Protein AF-A0A0F3MU22-F1 (afdb_monomer)

Secondary structure (DSSP, 8-state):
---HHHHHHHHHHHHHT----TTSEEE-S----STT--HHHHHHHHTT-EEE-GGG--TTS------

Mean predicted aligned error: 5.92 Å

Radius of gyration: 14.52 Å; Cα contacts (8 Å, |Δi|>4): 41; chains: 1; bounding box: 31×27×35 Å

Solvent-accessible surface area (backbone atoms only — not comparable to full-atom values): 4432 Å² total; per-residue (Å²): 134,94,50,70,49,58,54,53,37,50,54,50,20,62,78,65,77,43,89,79,70,91,68,46,66,40,78,70,48,90,62,75,77,60,90,86,43,53,74,71,50,43,54,59,49,54,57,76,24,63,41,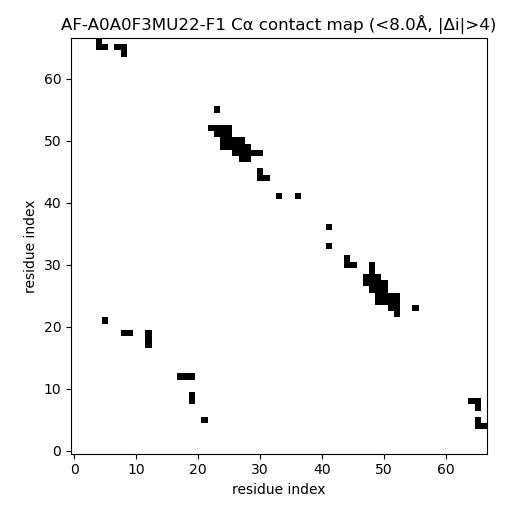74,42,70,92,70,67,55,83,93,59,95,78,87,79,68,123

Foldseek 3Di:
DDDPQVVVQVVVCVVVVHDDDPQQKDFPDDADDCPPDDPVRVCVRCVPRIDTDCVVVCVPPDDDGGD

Structure (mmCIF, N/CA/C/O b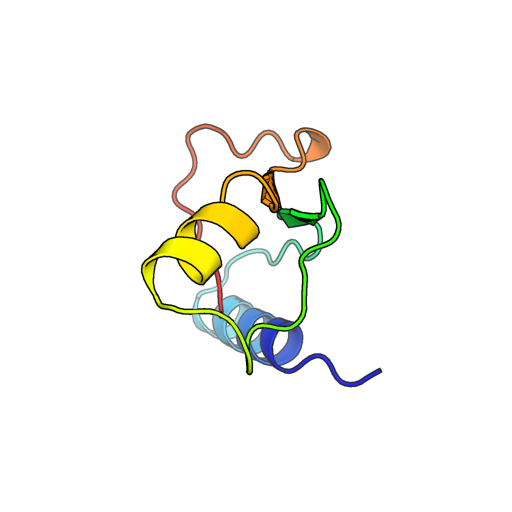ackbone):
data_AF-A0A0F3MU22-F1
#
_entry.id   AF-A0A0F3MU22-F1
#
loop_
_atom_site.group_PDB
_atom_site.id
_atom_site.type_symbol
_atom_site.label_atom_id
_atom_site.label_alt_id
_atom_site.label_comp_id
_atom_site.label_asym_id
_atom_site.label_entity_id
_atom_site.label_seq_id
_atom_site.pdbx_PDB_ins_code
_atom_site.Cartn_x
_atom_site.Cartn_y
_atom_site.Cartn_z
_atom_site.occupancy
_atom_site.B_iso_or_equiv
_atom_site.auth_seq_id
_atom_site.auth_comp_id
_atom_site.auth_asym_id
_atom_site.auth_atom_id
_atom_site.pdbx_PDB_model_num
ATOM 1 N N . MET A 1 1 ? -17.571 -7.448 -4.119 1.00 57.72 1 MET A N 1
ATOM 2 C CA . MET A 1 1 ? -16.243 -8.028 -4.439 1.00 57.72 1 MET A CA 1
ATOM 3 C C . MET A 1 1 ? -15.498 -8.298 -3.144 1.00 57.72 1 MET A C 1
ATOM 5 O O . MET A 1 1 ? -15.440 -7.410 -2.304 1.00 57.72 1 MET A O 1
ATOM 9 N N . TYR A 1 2 ? -14.957 -9.504 -2.977 1.00 78.44 2 TYR A N 1
ATOM 10 C CA . TYR A 1 2 ? -14.137 -9.879 -1.822 1.00 78.44 2 TYR A CA 1
ATOM 11 C C . TYR A 1 2 ? -12.793 -9.134 -1.875 1.00 78.44 2 TYR A C 1
ATOM 13 O O . TYR A 1 2 ? -12.049 -9.280 -2.844 1.00 78.44 2 TYR A O 1
ATOM 21 N N . ASN A 1 3 ? -12.499 -8.304 -0.870 1.00 84.94 3 ASN A N 1
ATOM 22 C CA . ASN A 1 3 ? -11.219 -7.605 -0.738 1.00 84.94 3 ASN A CA 1
ATOM 23 C C . ASN A 1 3 ? -10.544 -8.046 0.575 1.00 84.94 3 ASN A C 1
ATOM 25 O O . ASN A 1 3 ? -10.845 -7.473 1.626 1.00 84.94 3 ASN A O 1
ATOM 29 N N . PRO A 1 4 ? -9.644 -9.047 0.528 1.00 87.56 4 PRO A N 1
ATOM 30 C CA . PRO A 1 4 ? -9.010 -9.610 1.720 1.00 87.56 4 PRO A CA 1
ATOM 31 C C . PRO A 1 4 ? -8.315 -8.552 2.584 1.00 87.56 4 PRO A C 1
ATOM 33 O O . PRO A 1 4 ? -8.421 -8.580 3.807 1.00 87.56 4 PRO A O 1
ATOM 36 N N . ALA A 1 5 ? -7.656 -7.573 1.953 1.00 87.56 5 ALA A N 1
ATOM 37 C CA . ALA A 1 5 ? -6.944 -6.517 2.666 1.00 87.56 5 ALA A CA 1
ATOM 38 C C . ALA A 1 5 ? -7.898 -5.617 3.462 1.00 87.56 5 ALA A C 1
ATOM 40 O O . ALA A 1 5 ? -7.558 -5.188 4.565 1.00 87.56 5 ALA A O 1
ATOM 41 N N . HIS A 1 6 ? -9.096 -5.360 2.927 1.00 87.94 6 HIS A N 1
ATOM 42 C CA . HIS A 1 6 ? -10.122 -4.575 3.608 1.00 87.94 6 HIS A CA 1
ATOM 43 C C . HIS A 1 6 ? -10.740 -5.3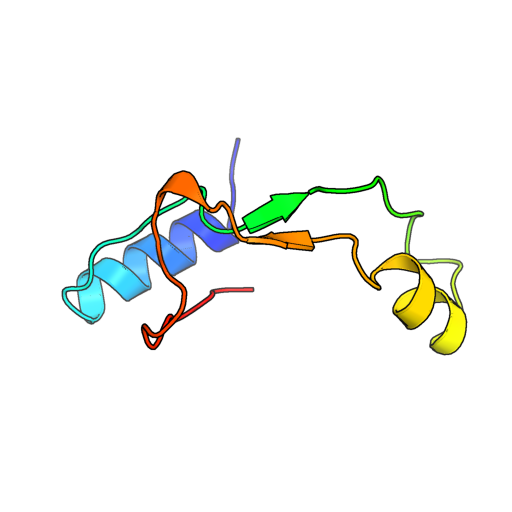40 4.785 1.00 87.94 6 HIS A C 1
ATOM 45 O O . HIS A 1 6 ? -10.927 -4.762 5.854 1.00 87.94 6 HIS A O 1
ATOM 51 N N . ILE A 1 7 ? -10.989 -6.643 4.620 1.00 90.44 7 ILE A N 1
ATOM 52 C CA . ILE A 1 7 ? -11.476 -7.518 5.700 1.00 90.44 7 ILE A CA 1
ATOM 53 C C . ILE A 1 7 ? -10.452 -7.551 6.837 1.00 90.44 7 ILE A C 1
ATOM 55 O O . ILE A 1 7 ? -10.789 -7.258 7.980 1.00 90.44 7 ILE A O 1
ATOM 59 N N . LEU A 1 8 ? -9.179 -7.792 6.514 1.00 90.81 8 LEU A N 1
ATOM 60 C CA . LEU A 1 8 ? -8.098 -7.783 7.496 1.00 90.81 8 LEU A CA 1
ATOM 61 C C . LEU A 1 8 ? -7.961 -6.419 8.190 1.00 90.81 8 LEU A C 1
ATOM 63 O O . LEU A 1 8 ? -7.814 -6.357 9.407 1.00 90.81 8 LEU A O 1
ATOM 67 N N . ALA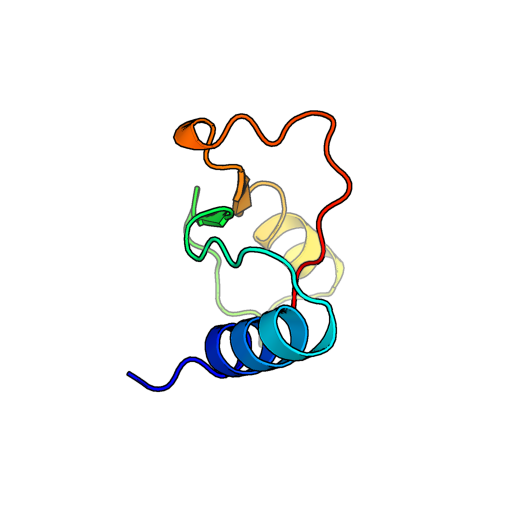 A 1 9 ? -8.039 -5.316 7.437 1.00 89.88 9 ALA A N 1
ATOM 68 C CA . ALA A 1 9 ? -7.984 -3.973 8.013 1.00 89.88 9 ALA A CA 1
ATOM 69 C C . ALA A 1 9 ? -9.146 -3.712 8.982 1.00 89.88 9 ALA A C 1
ATOM 71 O O . ALA A 1 9 ? -8.959 -3.037 9.990 1.00 89.88 9 ALA A O 1
ATOM 72 N N . THR A 1 10 ? -10.327 -4.254 8.680 1.00 90.81 10 THR A N 1
ATOM 73 C CA . THR A 1 10 ? -11.527 -4.140 9.516 1.00 90.81 10 THR A CA 1
ATOM 74 C C . THR A 1 10 ? -11.357 -4.894 10.827 1.00 90.81 10 THR A C 1
ATOM 76 O O . THR A 1 10 ? -11.620 -4.332 11.886 1.00 90.81 10 THR A O 1
ATOM 79 N N . GLU A 1 11 ? -10.856 -6.127 10.783 1.00 92.31 11 GLU A N 1
ATOM 80 C CA . GLU A 1 11 ? -10.609 -6.901 12.003 1.00 92.31 11 GLU A CA 1
ATOM 81 C C . GLU A 1 11 ?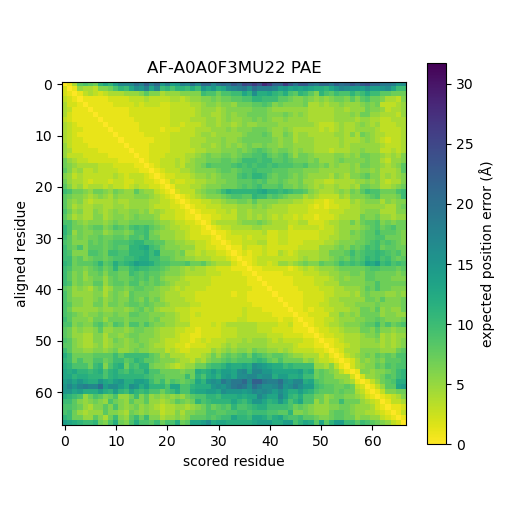 -9.516 -6.265 12.872 1.00 92.31 11 GLU A C 1
ATOM 83 O O . GLU A 1 11 ? -9.672 -6.140 14.084 1.00 92.31 11 GLU A O 1
ATOM 88 N N . ILE A 1 12 ? -8.451 -5.741 12.262 1.00 91.12 12 ILE A N 1
ATOM 89 C CA . ILE A 1 12 ? -7.403 -5.023 13.001 1.00 91.12 12 ILE A CA 1
ATOM 90 C C . ILE A 1 12 ? -7.948 -3.734 13.624 1.00 91.12 12 ILE A C 1
ATOM 92 O O . ILE A 1 12 ? -7.613 -3.413 14.764 1.00 91.12 12 ILE A O 1
ATOM 96 N N . ALA A 1 13 ? -8.798 -2.996 12.908 1.00 91.69 13 ALA A N 1
ATOM 97 C CA . ALA A 1 13 ? -9.443 -1.791 13.420 1.00 91.69 13 ALA A CA 1
ATOM 98 C C . ALA A 1 13 ? -10.314 -2.089 14.651 1.00 91.69 13 ALA A C 1
ATOM 100 O O . ALA A 1 13 ? -10.196 -1.375 15.644 1.00 91.69 13 ALA A O 1
ATOM 101 N N . LYS A 1 14 ? -11.096 -3.179 14.621 1.00 92.75 14 LYS A N 1
ATOM 102 C CA . LYS A 1 14 ? -11.894 -3.650 15.766 1.00 92.75 14 LYS A CA 1
ATOM 103 C C . LYS A 1 14 ? -11.021 -3.999 16.972 1.00 92.75 14 LYS A C 1
ATOM 105 O O . LYS A 1 14 ? -11.281 -3.518 18.066 1.00 92.75 14 LYS A O 1
ATOM 110 N N . VAL A 1 15 ? -9.971 -4.801 16.772 1.00 94.06 15 VAL A N 1
ATOM 111 C CA . VAL A 1 15 ? -9.086 -5.254 17.866 1.00 94.06 15 VAL A CA 1
ATOM 112 C C . VAL A 1 15 ? -8.293 -4.099 18.480 1.00 94.06 15 VAL A C 1
ATOM 114 O O . VAL A 1 15 ? -7.983 -4.119 19.666 1.00 94.06 15 VAL A O 1
ATOM 117 N N . THR A 1 16 ? -7.939 -3.093 17.679 1.00 90.44 16 THR A N 1
ATOM 118 C CA . THR A 1 16 ? -7.116 -1.962 18.135 1.00 90.44 16 THR A CA 1
ATOM 119 C C . THR A 1 16 ? -7.917 -0.731 18.548 1.00 90.44 16 THR A C 1
ATOM 121 O O . THR A 1 16 ? -7.293 0.269 18.898 1.00 90.44 16 THR A O 1
ATOM 124 N N . ASP A 1 17 ? -9.251 -0.797 18.487 1.00 90.69 17 ASP A N 1
ATOM 125 C CA . ASP A 1 17 ? -10.174 0.330 18.680 1.00 90.69 17 ASP A CA 1
ATOM 126 C C . ASP A 1 17 ? -9.759 1.581 17.881 1.00 90.69 17 ASP A C 1
ATOM 128 O O . ASP A 1 17 ? -9.658 2.706 18.373 1.00 90.69 17 ASP A O 1
ATOM 132 N N . LYS A 1 18 ? -9.413 1.369 16.606 1.00 87.62 18 LYS A N 1
ATOM 133 C CA . LYS A 1 18 ? -8.971 2.431 15.695 1.00 87.62 18 LYS A CA 1
ATOM 134 C C . LYS A 1 18 ? -9.946 2.606 14.555 1.00 87.62 18 LYS A C 1
ATOM 136 O O . LYS A 1 18 ? -10.484 1.653 14.006 1.00 87.62 18 LYS A O 1
ATOM 141 N N . MET A 1 19 ? -10.088 3.849 14.111 1.00 86.31 19 MET A N 1
ATOM 142 C CA . MET A 1 19 ? -10.920 4.159 12.957 1.00 86.31 19 MET A CA 1
ATOM 143 C C . MET A 1 19 ? -10.284 3.648 11.655 1.00 86.31 19 MET A C 1
ATOM 145 O O . MET A 1 19 ? -9.162 4.025 11.304 1.00 86.31 19 MET A O 1
ATOM 149 N N . LEU A 1 20 ? -11.034 2.841 10.903 1.00 86.44 20 LEU A N 1
ATOM 150 C CA . LEU A 1 20 ? -10.663 2.407 9.558 1.00 86.44 20 LEU A CA 1
ATOM 151 C C . LEU A 1 20 ? -10.997 3.494 8.524 1.00 86.44 20 LEU A C 1
ATOM 153 O O . LEU A 1 20 ? -12.101 4.031 8.507 1.00 86.44 20 LEU A O 1
ATOM 157 N N . LYS A 1 21 ? -10.067 3.777 7.605 1.00 84.44 21 LYS A N 1
ATOM 158 C CA . LYS A 1 21 ? -10.324 4.593 6.406 1.00 84.44 21 LYS A CA 1
ATOM 159 C C . LYS A 1 21 ? -9.901 3.825 5.155 1.00 84.44 21 LYS A C 1
ATOM 161 O O . LYS A 1 21 ? -8.711 3.613 4.937 1.00 84.44 21 LYS A O 1
ATOM 166 N N . ALA A 1 22 ? -10.871 3.428 4.333 1.00 75.62 22 ALA A N 1
ATOM 167 C CA . ALA A 1 22 ? -10.641 2.568 3.169 1.00 75.62 22 ALA A CA 1
ATOM 168 C C . ALA A 1 22 ? -9.913 3.270 2.002 1.00 75.62 22 ALA A C 1
ATOM 170 O O . ALA A 1 22 ? -9.168 2.622 1.272 1.00 75.62 22 ALA A O 1
ATOM 171 N N . ASP A 1 23 ? -10.039 4.596 1.880 1.00 82.69 23 ASP A N 1
ATOM 172 C CA . ASP A 1 23 ? -9.578 5.353 0.701 1.00 82.69 23 ASP A CA 1
ATOM 173 C C . ASP A 1 23 ? -8.294 6.157 0.943 1.00 82.69 23 ASP A C 1
ATOM 175 O O . ASP A 1 23 ? -8.091 7.228 0.363 1.00 82.69 23 ASP A O 1
ATOM 179 N N . ILE A 1 24 ? -7.429 5.680 1.842 1.00 86.50 24 ILE A N 1
ATOM 180 C CA . ILE A 1 24 ? -6.157 6.349 2.149 1.00 86.50 24 ILE A CA 1
ATOM 181 C C . ILE A 1 24 ? -5.177 6.265 0.973 1.00 86.50 24 ILE A C 1
ATOM 183 O O . ILE A 1 24 ? -4.427 7.212 0.736 1.00 86.50 24 ILE A O 1
ATOM 187 N N . LEU A 1 25 ? -5.153 5.141 0.258 1.00 87.00 25 LEU A N 1
ATOM 188 C CA . LEU A 1 25 ? -4.225 4.894 -0.841 1.00 87.00 25 LEU A CA 1
ATOM 189 C C . LEU A 1 25 ? -4.975 4.913 -2.168 1.00 87.00 25 LEU A C 1
ATOM 191 O O . LEU A 1 25 ? -5.9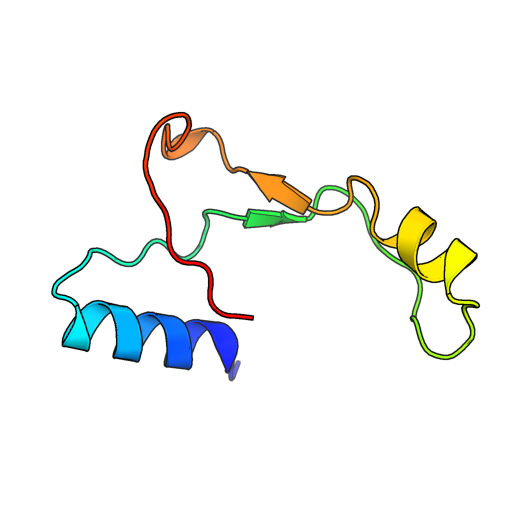32 4.169 -2.356 1.00 87.00 25 LEU A O 1
ATOM 195 N N . THR A 1 26 ? -4.502 5.719 -3.112 1.00 88.75 26 THR A N 1
ATOM 196 C CA . THR A 1 26 ? -5.051 5.792 -4.467 1.00 88.75 26 THR A CA 1
ATOM 197 C C . THR A 1 26 ? -4.013 5.343 -5.485 1.00 88.75 26 THR A C 1
ATOM 199 O O . THR A 1 26 ? -2.811 5.598 -5.345 1.00 88.75 26 THR A O 1
ATOM 202 N N . LYS A 1 27 ? -4.467 4.647 -6.533 1.00 88.62 27 LYS A N 1
ATOM 203 C CA . LYS A 1 27 ? -3.614 4.333 -7.682 1.00 88.62 27 LYS A CA 1
ATOM 204 C C . LYS A 1 27 ? -3.415 5.591 -8.517 1.00 88.62 27 LYS A C 1
ATOM 206 O O . LYS A 1 27 ? -4.378 6.209 -8.950 1.00 88.62 27 LYS A O 1
ATOM 211 N N . SER A 1 28 ? -2.159 5.939 -8.766 1.00 89.88 28 SER A N 1
ATOM 212 C CA . SER A 1 28 ? -1.770 7.091 -9.591 1.00 89.88 28 SER A CA 1
ATOM 213 C C . SER A 1 28 ? -1.390 6.709 -11.019 1.00 89.88 28 SER A C 1
ATOM 215 O O . SER A 1 28 ? -1.435 7.552 -11.907 1.00 89.88 28 SER A O 1
ATOM 217 N N . LYS A 1 29 ? -0.981 5.457 -11.242 1.00 92.25 29 LYS A N 1
ATOM 218 C CA . LYS A 1 29 ? -0.702 4.905 -12.570 1.00 92.25 29 LYS A CA 1
ATOM 219 C C . LYS A 1 29 ? -0.997 3.413 -12.603 1.00 92.25 29 LYS A C 1
ATOM 221 O O . LYS A 1 29 ? -0.905 2.721 -11.585 1.00 92.25 29 LYS A O 1
ATOM 226 N N . TRP A 1 30 ? -1.282 2.915 -13.798 1.00 90.62 30 TRP A N 1
ATOM 227 C CA . TRP A 1 30 ? -1.370 1.487 -14.058 1.00 90.62 30 TRP A CA 1
ATOM 228 C C . TRP A 1 30 ? 0.021 0.852 -14.057 1.00 90.62 30 TRP A C 1
ATOM 230 O O . TRP A 1 30 ? 0.990 1.413 -14.568 1.00 90.62 30 TRP A O 1
ATOM 240 N N . THR A 1 31 ? 0.119 -0.326 -13.450 1.00 92.06 31 THR A N 1
ATOM 241 C CA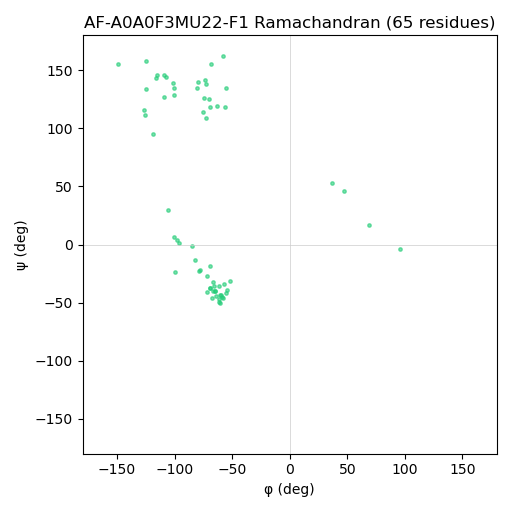 . THR A 1 31 ? 1.347 -1.119 -13.383 1.00 92.06 31 THR A CA 1
ATOM 242 C C . THR A 1 31 ? 1.222 -2.331 -14.290 1.00 92.06 31 THR A C 1
ATOM 244 O O . THR A 1 31 ? 0.159 -2.943 -14.351 1.00 92.06 31 THR A O 1
ATOM 247 N N . LYS A 1 32 ? 2.320 -2.728 -14.932 1.00 91.94 32 LYS A N 1
ATOM 248 C CA . LYS A 1 32 ? 2.386 -3.973 -15.708 1.00 91.94 32 LYS A CA 1
ATOM 249 C C . LYS A 1 32 ? 2.304 -5.202 -14.794 1.00 91.94 32 LYS A C 1
ATOM 251 O O . LYS A 1 32 ? 2.700 -5.124 -13.627 1.00 91.94 32 LYS A O 1
ATOM 256 N N . THR A 1 33 ? 1.847 -6.331 -15.331 1.00 92.69 33 THR A N 1
ATOM 257 C CA . THR A 1 33 ? 1.845 -7.631 -14.639 1.00 92.69 33 THR A CA 1
ATOM 258 C C . THR A 1 33 ? 3.254 -7.996 -14.169 1.00 92.69 33 THR A C 1
ATOM 260 O O . THR A 1 33 ? 4.222 -7.839 -14.909 1.00 92.69 33 THR A O 1
ATOM 263 N N . GLN A 1 34 ? 3.386 -8.463 -12.924 1.00 91.06 34 GLN A N 1
ATOM 264 C CA . GLN A 1 34 ? 4.697 -8.680 -12.301 1.00 91.06 34 GLN A CA 1
ATOM 265 C C . GLN A 1 34 ? 5.407 -9.961 -12.750 1.00 91.06 34 GLN A C 1
ATOM 267 O O . GLN A 1 34 ? 6.628 -10.026 -12.630 1.00 91.06 34 GLN A O 1
ATOM 272 N N . THR A 1 35 ? 4.668 -10.947 -13.264 1.00 92.19 35 THR A N 1
ATOM 273 C CA . THR A 1 35 ? 5.147 -12.310 -13.548 1.00 92.19 35 THR A CA 1
ATOM 274 C C . THR A 1 35 ? 6.351 -12.348 -14.491 1.00 92.19 35 THR A C 1
ATOM 276 O O . THR A 1 35 ? 7.250 -13.154 -14.296 1.00 92.19 35 THR A O 1
ATOM 279 N N . PHE A 1 36 ? 6.420 -11.425 -15.454 1.00 92.69 36 PHE A N 1
ATOM 280 C CA . PHE A 1 36 ? 7.500 -11.356 -16.449 1.00 92.69 36 PHE A CA 1
ATOM 281 C C . PHE A 1 36 ? 8.571 -10.305 -16.129 1.00 92.69 36 PHE A C 1
ATOM 283 O O . PHE A 1 36 ? 9.439 -10.021 -16.950 1.00 92.69 36 PHE A O 1
ATOM 290 N N . LEU A 1 37 ? 8.503 -9.671 -14.955 1.00 94.81 37 LEU A N 1
ATOM 291 C CA . LEU A 1 37 ? 9.408 -8.587 -14.590 1.00 94.81 37 LEU A CA 1
ATOM 292 C C . LEU A 1 37 ? 10.522 -9.079 -13.663 1.00 94.81 37 LEU A C 1
ATOM 294 O O . LEU A 1 37 ? 10.286 -9.610 -12.571 1.00 94.81 37 LEU A O 1
ATOM 298 N N . SER A 1 38 ? 11.762 -8.761 -14.035 1.00 96.38 38 SER A N 1
ATOM 299 C CA . SER A 1 38 ? 12.908 -8.870 -13.129 1.00 96.38 38 SER A CA 1
ATOM 300 C C . SER A 1 38 ? 12.701 -8.022 -11.867 1.00 96.38 38 SER A C 1
ATOM 302 O O . SER A 1 38 ? 11.901 -7.083 -11.828 1.00 96.38 38 SER A O 1
ATOM 304 N N . ARG A 1 39 ? 13.467 -8.298 -10.807 1.00 95.50 39 ARG A N 1
ATOM 305 C CA . ARG A 1 39 ? 13.373 -7.557 -9.535 1.00 95.50 39 ARG A CA 1
ATOM 306 C C . ARG A 1 39 ? 13.563 -6.042 -9.714 1.00 95.50 39 ARG A C 1
ATOM 308 O O . ARG A 1 39 ? 12.815 -5.257 -9.129 1.00 95.50 39 ARG A O 1
ATOM 315 N N . LYS A 1 40 ? 14.522 -5.627 -10.554 1.00 95.81 40 LYS A N 1
ATOM 316 C CA . LYS A 1 40 ? 14.781 -4.209 -10.872 1.00 95.81 40 LYS A CA 1
ATOM 317 C C . LYS A 1 40 ? 13.584 -3.576 -11.587 1.00 95.81 40 LYS A C 1
ATOM 319 O O . LYS A 1 40 ? 13.141 -2.493 -11.209 1.00 95.81 40 LYS A O 1
ATOM 324 N N . GLN A 1 41 ? 13.013 -4.279 -12.564 1.00 95.25 41 GLN A N 1
ATOM 325 C CA . GLN A 1 41 ? 11.834 -3.812 -13.294 1.00 95.25 41 GLN A CA 1
ATOM 326 C C . GLN A 1 41 ? 10.594 -3.740 -12.399 1.00 95.25 41 GLN A C 1
ATOM 328 O O . GLN A 1 41 ? 9.867 -2.755 -12.476 1.00 95.25 41 GLN A O 1
ATOM 333 N N . ARG A 1 42 ? 10.375 -4.709 -11.499 1.00 95.44 42 ARG A N 1
ATOM 334 C CA . ARG A 1 42 ? 9.274 -4.668 -10.521 1.00 95.44 42 ARG A CA 1
ATOM 335 C C . ARG A 1 42 ? 9.345 -3.424 -9.638 1.00 95.44 42 ARG A C 1
ATOM 337 O O . ARG A 1 42 ? 8.342 -2.726 -9.494 1.00 95.44 42 ARG A O 1
ATOM 344 N N . LYS A 1 43 ? 10.534 -3.091 -9.120 1.00 94.31 43 LYS A N 1
ATOM 345 C CA . LYS A 1 43 ? 10.745 -1.877 -8.312 1.00 94.31 43 LYS A CA 1
ATOM 346 C C . LYS A 1 43 ? 10.386 -0.610 -9.095 1.00 94.31 43 LYS A C 1
ATOM 348 O O . LYS A 1 43 ? 9.673 0.243 -8.576 1.00 94.31 43 LYS A O 1
ATOM 353 N N . ASN A 1 44 ? 10.815 -0.514 -10.352 1.00 94.12 44 ASN A N 1
ATOM 354 C CA . ASN A 1 44 ? 10.511 0.634 -11.214 1.00 94.12 44 ASN A CA 1
ATOM 355 C C . ASN A 1 44 ? 9.027 0.701 -11.618 1.00 94.12 44 ASN A C 1
ATOM 357 O O . ASN A 1 44 ? 8.446 1.784 -11.667 1.00 94.12 44 ASN A O 1
ATOM 361 N N . ASN A 1 45 ? 8.398 -0.451 -11.858 1.00 93.38 45 ASN A N 1
ATOM 362 C CA . ASN A 1 45 ? 6.985 -0.559 -12.213 1.00 93.38 45 ASN A CA 1
ATOM 363 C C . ASN A 1 45 ? 6.094 -0.001 -11.090 1.00 93.38 45 ASN A C 1
ATOM 365 O O . ASN A 1 45 ? 5.241 0.845 -11.348 1.00 93.38 45 ASN A O 1
ATOM 369 N N . ILE A 1 46 ? 6.368 -0.379 -9.836 1.00 92.75 46 ILE A N 1
ATOM 370 C CA . ILE A 1 46 ? 5.606 0.054 -8.650 1.00 92.75 46 ILE A CA 1
ATOM 371 C C . ILE A 1 46 ? 5.988 1.478 -8.201 1.00 92.75 46 ILE A C 1
ATOM 373 O O . ILE A 1 46 ? 5.206 2.164 -7.543 1.00 92.75 46 ILE A O 1
ATOM 377 N N . LYS A 1 47 ? 7.182 1.976 -8.553 1.00 93.12 47 LYS A N 1
ATOM 378 C CA . LYS A 1 47 ? 7.641 3.304 -8.116 1.00 93.12 47 LYS A CA 1
ATOM 379 C C . LYS A 1 47 ? 6.637 4.392 -8.516 1.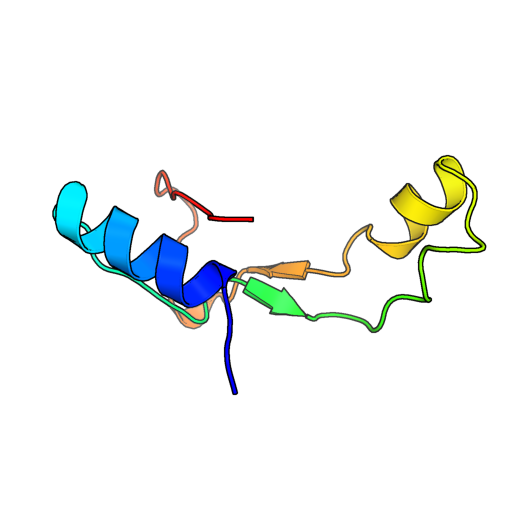00 93.12 47 LYS A C 1
ATOM 381 O O . LYS A 1 47 ? 6.378 4.606 -9.701 1.00 93.12 47 LYS A O 1
ATOM 386 N N . GLY A 1 48 ? 6.084 5.077 -7.515 1.00 90.69 48 GLY A N 1
ATOM 387 C CA . GLY A 1 48 ? 5.114 6.155 -7.701 1.00 90.69 48 GLY A CA 1
ATOM 388 C C . GLY A 1 48 ? 3.744 5.712 -8.221 1.00 90.69 48 GLY A C 1
ATOM 389 O O . GLY A 1 48 ? 3.021 6.568 -8.720 1.00 90.69 48 GLY A O 1
ATOM 390 N N . SER A 1 49 ? 3.391 4.417 -8.149 1.00 91.25 49 SER A N 1
ATOM 391 C CA . SER A 1 49 ? 2.072 3.900 -8.563 1.00 91.25 49 SER A CA 1
ATOM 392 C C . SER A 1 49 ? 0.972 4.040 -7.518 1.00 91.25 49 SER A C 1
ATOM 394 O O . SER A 1 49 ? -0.200 3.857 -7.843 1.00 91.25 49 SER A O 1
ATOM 396 N N . ILE A 1 50 ? 1.343 4.345 -6.277 1.00 90.38 50 ILE A N 1
ATOM 397 C CA . ILE A 1 50 ? 0.427 4.558 -5.161 1.00 90.38 50 ILE A CA 1
ATOM 398 C C . ILE A 1 50 ? 0.719 5.938 -4.581 1.00 90.38 50 ILE A C 1
ATOM 400 O O . ILE A 1 50 ? 1.883 6.288 -4.370 1.00 90.38 50 ILE A O 1
ATOM 404 N N . LYS A 1 51 ? -0.334 6.713 -4.330 1.00 89.25 51 LYS A N 1
ATOM 405 C CA . LYS A 1 51 ? -0.281 8.005 -3.646 1.00 89.25 51 LYS A CA 1
ATOM 406 C C . LYS A 1 51 ? -1.221 7.995 -2.445 1.00 89.25 51 LYS A C 1
ATOM 408 O O . LYS A 1 51 ? -2.154 7.198 -2.383 1.00 89.25 51 LYS A O 1
ATOM 413 N N . PHE A 1 52 ? -0.958 8.883 -1.493 1.00 86.62 52 PHE A N 1
ATOM 414 C CA . PHE A 1 52 ? -1.885 9.136 -0.399 1.00 86.62 52 PHE A CA 1
ATOM 415 C C . PHE A 1 52 ? -3.008 10.060 -0.861 1.00 86.62 52 PHE A C 1
ATOM 417 O O . PHE A 1 52 ? -2.771 11.032 -1.577 1.00 86.62 52 PHE A O 1
ATOM 424 N N . ASN A 1 53 ? -4.223 9.769 -0.413 1.00 84.50 53 ASN A N 1
ATOM 425 C CA . ASN A 1 53 ? -5.366 10.642 -0.585 1.00 84.50 53 ASN A CA 1
ATOM 426 C C . ASN A 1 53 ? -5.271 11.818 0.398 1.00 84.50 53 ASN A C 1
ATOM 428 O O . ASN A 1 53 ? -5.352 11.642 1.617 1.00 84.50 53 ASN A O 1
ATOM 432 N N . THR A 1 54 ? -5.103 13.026 -0.137 1.00 80.75 54 THR A N 1
ATOM 433 C CA . THR A 1 54 ? -4.934 14.258 0.646 1.00 80.75 54 THR A CA 1
ATOM 434 C C . THR A 1 54 ? -6.206 14.677 1.382 1.00 80.75 54 THR A C 1
ATOM 436 O O . THR A 1 54 ? -6.101 15.380 2.385 1.00 80.75 54 THR A O 1
ATOM 439 N N . LYS A 1 55 ? -7.389 14.173 0.985 1.00 81.56 55 LYS A N 1
ATOM 440 C CA . LYS A 1 55 ? -8.684 14.448 1.641 1.00 81.56 55 LYS A CA 1
ATOM 441 C C . LYS A 1 55 ? -8.663 14.183 3.149 1.00 81.56 55 LYS A C 1
ATOM 443 O O . LYS A 1 55 ? -9.371 14.837 3.905 1.00 81.56 55 LYS A O 1
ATOM 448 N N . TYR A 1 56 ? -7.867 13.214 3.597 1.00 74.12 56 TYR A N 1
ATOM 449 C CA . TYR A 1 56 ? -7.872 12.763 4.987 1.00 74.12 56 TYR A CA 1
ATOM 450 C C . TYR A 1 56 ? -6.773 13.380 5.862 1.00 74.12 56 TYR A C 1
ATOM 452 O O . TYR A 1 56 ? -6.668 12.968 7.018 1.00 74.12 56 TYR A O 1
ATOM 460 N N . ASN A 1 57 ? -5.980 14.320 5.321 1.00 70.19 57 ASN A N 1
ATOM 461 C CA . ASN A 1 57 ? -4.866 15.020 5.978 1.00 70.19 57 ASN A CA 1
ATOM 462 C C . ASN A 1 57 ? -4.062 14.130 6.949 1.00 70.19 57 ASN A C 1
ATOM 464 O O . ASN A 1 57 ? -3.910 14.416 8.135 1.00 70.19 57 ASN A O 1
ATOM 468 N N . ILE A 1 58 ? -3.615 12.978 6.447 1.00 75.25 58 ILE A N 1
ATOM 469 C CA . ILE A 1 58 ? -2.923 11.950 7.243 1.00 75.25 58 ILE A CA 1
ATOM 470 C C . ILE A 1 58 ? -1.414 12.192 7.377 1.00 75.25 58 ILE A C 1
ATOM 472 O O . ILE A 1 58 ? -0.718 11.405 8.022 1.00 75.25 58 ILE A O 1
ATOM 476 N N . VAL A 1 59 ? -0.902 13.255 6.754 1.00 61.88 59 VAL A N 1
ATOM 477 C CA . VAL A 1 59 ? 0.496 13.674 6.865 1.00 61.88 59 VAL A CA 1
ATOM 478 C C . VAL A 1 59 ? 0.730 14.038 8.331 1.00 61.88 59 VAL A C 1
ATOM 480 O O . VAL A 1 59 ? 0.042 14.921 8.826 1.00 61.88 59 VAL A O 1
ATOM 483 N N . SER A 1 60 ? 1.650 13.336 9.009 1.00 65.38 60 SER A N 1
ATOM 484 C CA . SER A 1 60 ? 1.999 13.390 10.454 1.00 65.38 60 SER A CA 1
ATOM 485 C C . SER A 1 60 ? 1.352 12.369 11.409 1.00 65.38 60 SER A C 1
ATOM 487 O O . SER A 1 60 ? 1.755 12.306 12.569 1.00 65.38 60 SER A O 1
ATOM 489 N N . LYS A 1 61 ? 0.434 11.497 10.962 1.00 71.88 61 LYS A N 1
ATOM 490 C CA . LYS A 1 61 ? -0.156 10.453 11.832 1.00 71.88 61 LYS A CA 1
ATOM 491 C C . LYS A 1 61 ? 0.468 9.073 11.607 1.00 71.88 61 LYS A C 1
ATOM 493 O O . LYS A 1 61 ? 0.698 8.660 10.470 1.00 71.88 61 LYS A O 1
ATOM 498 N N . LYS A 1 62 ? 0.711 8.327 12.694 1.00 78.25 62 LYS A N 1
ATOM 499 C CA . LYS A 1 62 ? 1.172 6.929 12.633 1.00 78.25 62 LYS A CA 1
ATOM 500 C C . LYS A 1 62 ? 0.012 6.035 12.188 1.00 78.25 62 LYS A C 1
ATOM 502 O O . LYS A 1 62 ? -0.924 5.811 12.949 1.00 78.25 62 LYS A O 1
ATOM 507 N N . ASN A 1 63 ? 0.089 5.528 10.959 1.00 76.56 63 ASN A N 1
ATOM 508 C CA . ASN A 1 63 ? -0.961 4.715 10.345 1.00 76.56 63 ASN A CA 1
ATOM 509 C C . ASN A 1 63 ? -0.529 3.251 10.216 1.00 76.56 63 ASN A C 1
ATOM 511 O O . ASN A 1 63 ? 0.639 2.961 9.955 1.00 76.56 63 ASN A O 1
ATOM 515 N N . PHE A 1 64 ? -1.490 2.340 10.352 1.00 78.56 64 PHE A N 1
ATOM 516 C CA . PHE A 1 64 ? -1.315 0.923 10.053 1.00 78.56 64 PHE A CA 1
ATOM 517 C C . PHE A 1 64 ? -1.918 0.613 8.675 1.00 78.56 64 PHE A C 1
ATOM 519 O O . PHE A 1 64 ? -3.016 1.073 8.369 1.00 78.56 64 PHE A O 1
ATOM 526 N N . ILE A 1 65 ? -1.195 -0.136 7.838 1.00 78.88 65 ILE A N 1
ATOM 527 C CA . ILE A 1 65 ? -1.628 -0.520 6.486 1.00 78.88 65 ILE A CA 1
ATOM 528 C C . ILE A 1 65 ? -1.528 -2.043 6.380 1.00 78.88 65 ILE A C 1
ATOM 530 O O . ILE A 1 65 ? -0.420 -2.578 6.433 1.00 78.88 65 ILE A O 1
ATOM 534 N N . SER A 1 66 ? -2.664 -2.723 6.206 1.00 71.44 66 SER A N 1
ATOM 535 C CA . SER A 1 66 ? -2.703 -4.147 5.861 1.00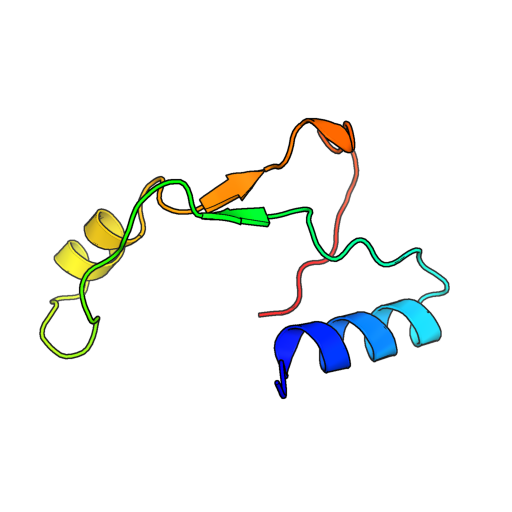 71.44 66 SER A CA 1
ATOM 536 C C . SER A 1 66 ? -2.301 -4.343 4.392 1.00 71.44 66 SER A C 1
ATOM 538 O O . SER A 1 66 ? -2.627 -3.516 3.536 1.00 71.44 66 SER A O 1
ATOM 540 N N . ARG A 1 67 ? -1.543 -5.403 4.097 1.00 63.84 67 ARG A N 1
ATOM 541 C CA . ARG A 1 67 ? -1.081 -5.763 2.748 1.00 63.84 67 ARG A CA 1
ATOM 542 C C . ARG A 1 67 ? -1.355 -7.224 2.466 1.00 63.84 67 ARG A C 1
ATOM 544 O O . ARG A 1 67 ? -1.220 -8.009 3.426 1.00 63.84 67 ARG A O 1
#

pLDDT: mean 86.13, std 8.87, range [57.72, 96.38]

Sequence (67 aa):
MYNPAHILATEIAKVTDKMLKADILTKSKWTKTQTFLSRKQRKNNIKGSIKFNTKYNIVSKKNFISR

Organism: NCBI:txid1359196